Protein AF-A0A3B1B544-F1 (afdb_monomer_lite)

Secondary structure (DSSP, 8-state):
-HHHHHHHHHHHHHHTT-HHHHHHHHHHHHHHHHHTT-HHHHHHHHHHHS------S---------------

Sequence (72 aa):
MAQADLLVSLVKSATSGDQLAMRKVAENLIQEEKNKGHRVLADRLTKALRPDIFKPLGTDTITQNGRDGRYK

pLDDT: mean 74.9, std 13.67, range [47.66, 89.94]

Organism: NCBI:txid652676

Foldseek 3Di:
DVLVVLVVQLVVCVVVVVLVSNLVSLVVNLVVCVVVVVPVVSVVSVVVNPPDPVPVPDPPPPPPPPDDDDDD

Structure (mmCIF, N/CA/C/O backbone):
data_AF-A0A3B1B544-F1
#
_entry.id   AF-A0A3B1B544-F1
#
loop_
_atom_site.group_PDB
_atom_site.id
_atom_site.type_symbol
_atom_site.label_atom_id
_atom_site.label_alt_id
_atom_site.label_comp_id
_atom_site.label_asym_id
_atom_site.label_entity_id
_atom_site.label_seq_id
_atom_site.pdbx_PDB_ins_code
_atom_site.Cartn_x
_atom_site.Cartn_y
_atom_site.Cartn_z
_atom_site.occupancy
_atom_site.B_iso_or_equiv
_atom_site.auth_seq_id
_atom_site.auth_comp_id
_atom_site.auth_asym_id
_atom_site.auth_atom_id
_atom_site.pdbx_PDB_model_num
ATOM 1 N N . MET A 1 1 ? -9.209 9.780 4.555 1.00 50.66 1 MET A N 1
ATOM 2 C CA . MET A 1 1 ? -8.415 10.840 3.894 1.00 50.66 1 MET A CA 1
ATOM 3 C C . MET A 1 1 ? -6.939 10.456 3.734 1.00 50.66 1 MET A C 1
ATOM 5 O O . MET A 1 1 ? -6.425 10.683 2.653 1.00 50.66 1 MET A O 1
ATOM 9 N N . ALA A 1 2 ? -6.284 9.802 4.708 1.00 62.59 2 ALA A N 1
ATOM 10 C CA . ALA A 1 2 ? -4.862 9.402 4.616 1.00 62.59 2 ALA A CA 1
ATOM 11 C C . ALA A 1 2 ? -4.509 8.395 3.489 1.00 62.59 2 ALA A C 1
ATOM 13 O O . ALA A 1 2 ? -3.410 8.426 2.948 1.00 62.59 2 ALA A O 1
ATOM 14 N N . GLN A 1 3 ? -5.450 7.544 3.074 1.00 69.31 3 GLN A N 1
ATOM 15 C CA . GLN A 1 3 ? -5.224 6.499 2.062 1.00 69.31 3 GLN A CA 1
ATOM 16 C C . GLN A 1 3 ? -4.821 7.015 0.673 1.00 69.31 3 GLN A C 1
ATOM 18 O O . GLN A 1 3 ? -3.974 6.414 0.017 1.00 69.31 3 GLN A O 1
ATOM 23 N N . ALA A 1 4 ? -5.423 8.117 0.215 1.00 78.44 4 ALA A N 1
ATOM 24 C CA . ALA A 1 4 ? -5.095 8.692 -1.089 1.00 78.44 4 ALA A CA 1
ATOM 25 C C . ALA A 1 4 ? -3.667 9.260 -1.093 1.00 78.44 4 ALA A C 1
ATOM 27 O O . ALA A 1 4 ? -2.938 9.086 -2.064 1.00 78.44 4 ALA A O 1
ATOM 28 N N . ASP A 1 5 ? -3.247 9.858 0.023 1.00 81.94 5 ASP A N 1
ATOM 29 C CA . ASP A 1 5 ? -1.896 10.391 0.193 1.00 81.94 5 ASP A CA 1
ATOM 30 C C . ASP A 1 5 ? -0.837 9.274 0.265 1.00 81.94 5 ASP A C 1
ATOM 32 O O . ASP A 1 5 ? 0.210 9.362 -0.379 1.00 81.94 5 ASP A O 1
ATOM 36 N N . LEU A 1 6 ? -1.150 8.157 0.940 1.00 83.38 6 LEU A N 1
ATOM 37 C CA . LEU A 1 6 ? -0.298 6.961 0.959 1.00 83.38 6 LEU A CA 1
ATOM 38 C C . LEU A 1 6 ? -0.157 6.324 -0.432 1.00 83.38 6 LEU A C 1
ATOM 40 O O . LEU A 1 6 ? 0.942 5.929 -0.808 1.00 83.38 6 LEU A O 1
ATOM 44 N N . LEU A 1 7 ? -1.232 6.259 -1.224 1.00 84.06 7 LEU A N 1
ATOM 45 C CA . LEU A 1 7 ? -1.169 5.777 -2.610 1.00 84.06 7 LEU A CA 1
ATOM 46 C C . LEU A 1 7 ? -0.305 6.689 -3.491 1.00 84.06 7 LEU A C 1
ATOM 48 O O . LEU A 1 7 ? 0.523 6.201 -4.257 1.00 84.06 7 LEU A O 1
ATOM 52 N N . VAL A 1 8 ? -0.447 8.010 -3.359 1.00 85.25 8 VAL A N 1
ATOM 53 C CA . VAL A 1 8 ? 0.380 8.978 -4.096 1.00 85.25 8 VAL A CA 1
ATOM 54 C C . VAL A 1 8 ? 1.849 8.871 -3.682 1.00 85.25 8 VAL A C 1
ATOM 56 O O . VAL A 1 8 ? 2.731 8.871 -4.539 1.00 85.25 8 VAL A O 1
ATOM 59 N N . SER A 1 9 ? 2.124 8.728 -2.386 1.00 85.44 9 SER A N 1
ATOM 60 C CA . SER A 1 9 ? 3.477 8.531 -1.856 1.00 85.44 9 SER A CA 1
ATOM 61 C C . SER A 1 9 ? 4.093 7.206 -2.316 1.00 85.44 9 SER A C 1
ATOM 63 O O . SER A 1 9 ? 5.288 7.150 -2.613 1.00 85.44 9 SER A O 1
ATOM 65 N N . LEU A 1 10 ? 3.280 6.153 -2.447 1.00 86.50 10 LEU A N 1
ATOM 66 C CA . LEU A 1 10 ? 3.698 4.860 -2.987 1.00 86.50 10 LEU A CA 1
ATOM 67 C C . LEU A 1 10 ? 4.099 4.977 -4.460 1.00 86.50 10 LEU A C 1
ATOM 69 O O . LEU A 1 10 ? 5.164 4.507 -4.843 1.00 86.50 10 LEU A O 1
ATOM 73 N N . VAL A 1 11 ? 3.277 5.638 -5.278 1.00 87.19 11 VAL A N 1
ATOM 74 C CA . VAL A 1 11 ? 3.582 5.852 -6.701 1.00 87.19 11 VAL A CA 1
ATOM 75 C C . VAL A 1 11 ? 4.829 6.717 -6.854 1.00 87.19 11 VAL A C 1
ATOM 77 O O . VAL A 1 11 ? 5.712 6.362 -7.627 1.00 87.19 11 VAL A O 1
ATOM 80 N N . LYS A 1 12 ? 4.957 7.798 -6.075 1.00 87.50 12 LYS A N 1
ATOM 81 C CA . LYS A 1 12 ? 6.155 8.650 -6.087 1.00 87.50 12 LYS A CA 1
ATOM 82 C C . LYS A 1 12 ? 7.416 7.858 -5.750 1.00 87.50 12 LYS A C 1
ATOM 84 O O . LYS A 1 12 ? 8.354 7.869 -6.538 1.00 87.50 12 LYS A O 1
ATOM 89 N N . SER A 1 13 ? 7.425 7.126 -4.636 1.00 86.69 13 SER A N 1
ATOM 90 C CA . SER A 1 13 ? 8.582 6.311 -4.226 1.00 86.69 13 SER A CA 1
ATOM 91 C C . SER A 1 13 ? 8.910 5.193 -5.223 1.00 86.69 13 SE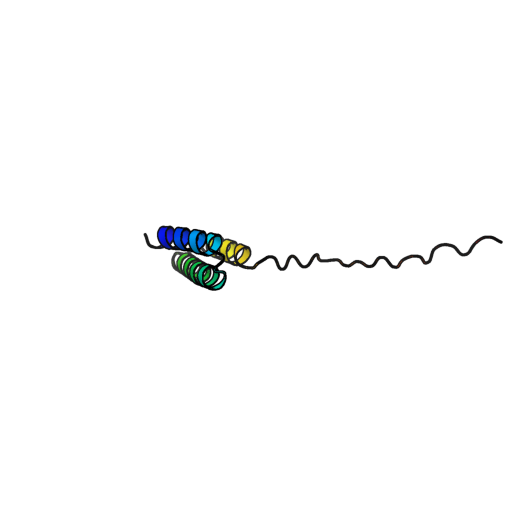R A C 1
ATOM 93 O O . SER A 1 13 ? 10.086 4.970 -5.506 1.00 86.69 13 SER A O 1
ATOM 95 N N . ALA A 1 14 ? 7.897 4.571 -5.836 1.00 84.38 14 ALA A N 1
ATOM 96 C CA . ALA A 1 14 ? 8.084 3.619 -6.930 1.00 84.38 14 ALA A CA 1
ATOM 97 C C . ALA A 1 14 ? 8.726 4.277 -8.166 1.00 84.38 14 ALA A C 1
ATOM 99 O O . ALA A 1 14 ? 9.677 3.734 -8.723 1.00 84.38 14 ALA A O 1
ATOM 100 N N . THR A 1 15 ? 8.264 5.467 -8.571 1.00 86.69 15 THR A N 1
ATOM 101 C CA . THR A 1 15 ? 8.836 6.212 -9.711 1.00 86.69 15 THR A CA 1
ATOM 102 C C . THR A 1 15 ? 10.228 6.776 -9.432 1.00 86.69 15 THR A C 1
ATOM 104 O O . THR A 1 15 ? 11.029 6.900 -10.350 1.00 86.69 15 THR A O 1
ATOM 107 N N . SER A 1 16 ? 10.540 7.091 -8.173 1.00 87.12 16 SER A N 1
ATOM 108 C CA . SER A 1 16 ? 11.866 7.552 -7.752 1.00 87.12 16 SER A CA 1
ATOM 109 C C . SER A 1 16 ? 12.891 6.418 -7.643 1.00 87.12 16 SER A C 1
ATOM 111 O O . SER A 1 16 ? 14.074 6.699 -7.483 1.00 87.12 16 SER A O 1
ATOM 113 N N . GLY A 1 17 ? 12.464 5.150 -7.717 1.00 84.44 17 GLY A N 1
ATOM 114 C CA . GLY A 1 17 ? 13.338 3.986 -7.537 1.00 84.44 17 GLY A CA 1
ATOM 115 C C . GLY A 1 17 ? 13.713 3.702 -6.078 1.00 84.44 17 GLY A C 1
ATOM 116 O O . GLY A 1 17 ? 14.538 2.828 -5.814 1.00 84.44 17 GLY A O 1
ATOM 117 N N . ASP A 1 18 ? 13.099 4.398 -5.118 1.00 87.44 18 ASP A N 1
ATOM 118 C CA . ASP A 1 18 ? 13.347 4.199 -3.692 1.00 87.44 18 ASP A CA 1
ATOM 119 C C . ASP A 1 18 ? 12.510 3.018 -3.180 1.00 87.44 18 ASP A C 1
ATOM 121 O O . ASP A 1 18 ? 11.411 3.168 -2.637 1.00 87.44 18 ASP A O 1
ATOM 125 N N . GLN A 1 19 ? 13.024 1.804 -3.398 1.00 83.50 19 GLN A N 1
ATOM 126 C CA . GLN A 1 19 ? 12.348 0.567 -2.995 1.00 83.50 19 GLN A CA 1
ATOM 127 C C . GLN A 1 19 ? 12.089 0.492 -1.484 1.00 83.50 19 GLN A C 1
ATOM 129 O O . GLN A 1 19 ? 11.106 -0.125 -1.066 1.00 83.50 19 GLN A O 1
ATOM 134 N N . LEU A 1 20 ? 12.944 1.106 -0.658 1.00 86.12 20 LEU A N 1
ATOM 135 C CA . LEU A 1 20 ? 12.810 1.081 0.797 1.00 86.12 20 LEU A CA 1
ATOM 136 C C . LEU A 1 20 ? 11.618 1.939 1.244 1.00 86.12 20 LEU A C 1
ATOM 138 O O . LEU A 1 20 ? 10.770 1.475 2.011 1.00 86.12 20 LEU A O 1
ATOM 142 N N . ALA A 1 21 ? 11.525 3.166 0.731 1.00 86.88 21 ALA A N 1
ATOM 143 C CA . ALA A 1 21 ? 10.405 4.065 0.968 1.00 86.88 21 ALA A CA 1
ATOM 144 C C . ALA A 1 21 ? 9.111 3.494 0.380 1.00 86.88 21 ALA A C 1
ATOM 146 O O . ALA A 1 21 ? 8.095 3.465 1.074 1.00 86.88 21 ALA A O 1
ATOM 147 N N . MET A 1 22 ? 9.160 2.954 -0.843 1.00 86.88 22 MET A N 1
ATOM 148 C CA . MET A 1 22 ? 8.022 2.294 -1.488 1.00 86.88 22 MET A CA 1
ATOM 149 C C . MET A 1 22 ? 7.473 1.171 -0.617 1.00 86.88 22 MET A C 1
ATOM 151 O O . MET A 1 22 ? 6.275 1.118 -0.337 1.00 86.88 22 MET A O 1
ATOM 155 N N . ARG A 1 23 ? 8.355 0.301 -0.121 1.00 86.44 23 ARG A N 1
ATOM 156 C CA . ARG A 1 23 ? 7.968 -0.806 0.746 1.00 86.44 23 ARG A CA 1
ATOM 157 C C . ARG A 1 23 ? 7.372 -0.326 2.062 1.00 86.44 23 ARG A C 1
ATOM 159 O O . ARG A 1 23 ? 6.318 -0.814 2.455 1.00 86.44 23 ARG A O 1
ATOM 166 N N . LYS A 1 24 ? 7.982 0.671 2.704 1.00 89.00 24 LYS A N 1
ATOM 167 C CA . LYS A 1 24 ? 7.482 1.236 3.963 1.00 89.00 24 LYS A CA 1
ATOM 168 C C . LYS A 1 24 ? 6.090 1.855 3.803 1.00 89.00 24 LYS A C 1
ATOM 170 O O . LYS A 1 24 ? 5.218 1.621 4.637 1.00 89.00 24 LYS A O 1
ATOM 175 N N . VAL A 1 25 ? 5.863 2.604 2.723 1.00 89.94 25 VAL A N 1
ATOM 176 C CA . VAL A 1 25 ? 4.556 3.206 2.419 1.00 89.94 25 VAL A CA 1
ATOM 177 C C . VAL A 1 25 ? 3.523 2.129 2.083 1.00 89.94 25 VAL A C 1
ATOM 179 O O . VAL A 1 25 ? 2.399 2.191 2.581 1.00 89.94 25 VAL A O 1
ATOM 182 N N . ALA A 1 26 ? 3.899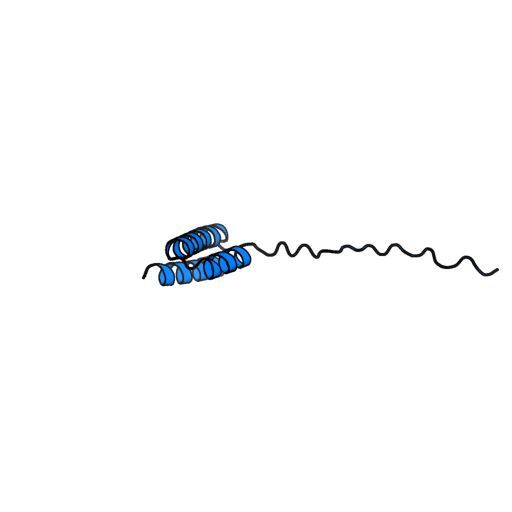 1.108 1.308 1.00 87.12 26 ALA A N 1
ATOM 183 C CA . ALA A 1 26 ? 3.021 -0.014 0.990 1.00 87.12 26 ALA A CA 1
ATOM 184 C C . ALA A 1 26 ? 2.631 -0.825 2.234 1.00 87.12 26 ALA A C 1
ATOM 186 O O . ALA A 1 26 ? 1.462 -1.163 2.398 1.00 87.12 26 ALA A O 1
ATOM 187 N N . GLU A 1 27 ? 3.574 -1.111 3.136 1.00 87.75 27 GLU A N 1
ATOM 188 C CA . GLU A 1 27 ? 3.295 -1.797 4.404 1.00 87.75 27 GLU A CA 1
ATOM 189 C C . GLU A 1 27 ? 2.323 -0.991 5.272 1.00 87.75 27 GLU A C 1
ATOM 191 O O . GLU A 1 27 ? 1.378 -1.555 5.829 1.00 87.75 27 GLU A O 1
ATOM 196 N N . ASN A 1 28 ? 2.492 0.332 5.320 1.00 89.75 28 ASN A N 1
ATOM 197 C CA . ASN A 1 28 ? 1.593 1.215 6.055 1.00 89.75 28 ASN A CA 1
ATOM 198 C C . ASN A 1 28 ? 0.183 1.241 5.434 1.00 89.75 28 ASN A C 1
ATOM 200 O O . ASN A 1 28 ? -0.815 1.148 6.147 1.00 89.75 28 ASN A O 1
ATOM 204 N N . LEU A 1 29 ? 0.094 1.275 4.100 1.00 86.25 29 LEU A N 1
ATOM 205 C CA . LEU A 1 29 ? -1.169 1.186 3.362 1.00 86.25 29 LEU A CA 1
ATOM 206 C C . LEU A 1 29 ? -1.882 -0.153 3.618 1.00 86.25 29 LEU A C 1
ATOM 208 O O . LEU A 1 29 ? -3.088 -0.180 3.850 1.00 86.25 29 LEU A O 1
ATOM 212 N N . ILE A 1 30 ? -1.142 -1.265 3.631 1.00 86.81 30 ILE A N 1
ATOM 213 C CA . ILE A 1 30 ? -1.674 -2.601 3.934 1.00 86.81 30 ILE A CA 1
ATOM 214 C C . ILE A 1 30 ? -2.230 -2.660 5.364 1.00 86.81 30 ILE A C 1
ATOM 216 O O . ILE A 1 30 ? -3.297 -3.239 5.575 1.00 86.81 30 ILE A O 1
ATOM 220 N N . GLN A 1 31 ? -1.528 -2.089 6.349 1.00 87.56 31 GLN A N 1
ATOM 221 C CA . GLN A 1 31 ? -2.008 -2.016 7.736 1.00 87.56 31 GLN A CA 1
ATOM 222 C C . GLN A 1 31 ? -3.277 -1.173 7.848 1.00 87.56 31 GLN A C 1
ATOM 224 O O . GLN A 1 31 ? -4.235 -1.586 8.499 1.00 87.56 31 GLN A O 1
ATOM 229 N N . GLU A 1 32 ? -3.329 -0.033 7.161 1.00 85.25 32 GLU A N 1
ATOM 230 C CA . GLU A 1 32 ? -4.511 0.822 7.176 1.00 85.25 32 GLU A CA 1
ATOM 231 C C . GLU A 1 32 ? -5.733 0.127 6.547 1.00 85.25 32 GLU A C 1
ATOM 233 O O . GLU A 1 32 ? -6.828 0.179 7.111 1.00 85.25 32 GLU A O 1
ATOM 238 N N . GLU A 1 33 ? -5.553 -0.613 5.450 1.00 86.88 33 GLU A N 1
ATOM 239 C CA . GLU A 1 33 ? -6.637 -1.399 4.845 1.00 86.88 33 GLU A CA 1
ATOM 240 C C . GLU A 1 33 ? -7.083 -2.573 5.723 1.00 86.88 33 GLU A C 1
ATOM 242 O O . GLU A 1 33 ? -8.275 -2.880 5.787 1.00 86.88 33 GLU A O 1
ATOM 247 N N . LYS A 1 34 ? -6.165 -3.203 6.468 1.00 84.62 34 LYS A N 1
ATOM 248 C CA . LYS A 1 34 ? -6.528 -4.206 7.483 1.00 84.62 34 LYS A CA 1
ATOM 249 C C . LYS A 1 34 ? -7.345 -3.587 8.613 1.00 84.62 34 LYS A C 1
ATOM 251 O O . LYS A 1 34 ? -8.358 -4.171 8.995 1.00 84.62 34 LYS A O 1
ATOM 256 N N . ASN A 1 35 ? -6.943 -2.413 9.097 1.00 85.38 35 ASN A N 1
ATOM 257 C CA . ASN A 1 35 ? -7.620 -1.702 10.182 1.00 85.38 35 ASN A CA 1
ATOM 258 C C . ASN A 1 35 ? -9.028 -1.243 9.789 1.00 85.38 35 ASN A C 1
ATOM 260 O O . ASN A 1 35 ? -9.932 -1.275 10.619 1.00 85.38 35 ASN A O 1
ATOM 264 N N . LYS A 1 36 ? -9.243 -0.876 8.521 1.00 83.12 36 LYS A N 1
ATOM 265 C CA . LYS A 1 36 ? -10.572 -0.531 7.987 1.00 83.12 36 LYS A CA 1
ATOM 266 C C . LYS A 1 36 ? -11.457 -1.743 7.673 1.00 83.12 36 LYS A C 1
ATOM 268 O O . LYS A 1 36 ? -12.617 -1.570 7.320 1.00 83.12 36 LYS A O 1
ATOM 273 N N . GLY A 1 37 ? -10.934 -2.967 7.777 1.00 82.94 37 GLY A N 1
ATOM 274 C CA . GLY A 1 37 ? -11.664 -4.197 7.450 1.00 82.94 37 GLY A CA 1
ATOM 275 C C . GLY A 1 37 ? -11.596 -4.611 5.974 1.00 82.94 37 GLY A C 1
ATOM 276 O O . GLY A 1 37 ? -12.134 -5.655 5.603 1.00 82.94 37 GLY A O 1
ATOM 277 N N . HIS A 1 38 ? -10.870 -3.877 5.126 1.00 85.00 38 HIS A N 1
ATOM 278 C CA . HIS A 1 38 ? -10.651 -4.193 3.710 1.00 85.00 38 HIS A CA 1
ATOM 279 C C . HIS A 1 38 ? -9.559 -5.257 3.514 1.00 85.00 38 HIS A C 1
ATOM 281 O O . HIS A 1 38 ? -8.563 -5.074 2.808 1.00 85.00 38 HIS A O 1
ATOM 287 N N . ARG A 1 39 ? -9.756 -6.428 4.127 1.00 80.12 39 ARG A N 1
ATOM 288 C CA . ARG A 1 39 ? -8.786 -7.536 4.127 1.00 80.12 39 ARG A CA 1
ATOM 289 C C . ARG A 1 39 ? -8.414 -8.029 2.726 1.00 80.12 39 ARG A C 1
ATOM 291 O O . ARG A 1 39 ? -7.262 -8.384 2.500 1.00 80.12 39 ARG A O 1
ATOM 298 N N . VAL A 1 40 ? -9.357 -8.012 1.781 1.00 84.19 40 VAL A N 1
ATOM 299 C CA . VAL A 1 40 ? -9.113 -8.439 0.391 1.00 84.19 40 VAL A CA 1
ATOM 300 C C . VAL A 1 40 ? -8.162 -7.484 -0.329 1.00 84.19 40 VAL A C 1
ATOM 302 O O . VAL A 1 40 ? -7.268 -7.936 -1.045 1.00 84.19 40 VAL A O 1
ATOM 305 N N . LEU A 1 41 ? -8.323 -6.171 -0.133 1.00 80.19 41 LEU A N 1
ATOM 306 C CA . LEU A 1 41 ? -7.448 -5.181 -0.758 1.00 80.19 41 LEU A CA 1
ATOM 307 C C . LEU A 1 41 ? -6.045 -5.240 -0.148 1.00 80.19 41 LEU A C 1
ATOM 309 O O . LEU A 1 41 ? -5.059 -5.263 -0.881 1.00 80.19 41 LEU A O 1
ATOM 313 N N . ALA A 1 42 ? -5.960 -5.365 1.179 1.00 83.75 42 ALA A N 1
ATOM 314 C CA . ALA A 1 42 ? -4.699 -5.548 1.889 1.00 83.75 42 ALA A CA 1
ATOM 315 C C . ALA A 1 42 ? -3.931 -6.797 1.422 1.00 83.75 42 ALA A C 1
ATOM 317 O O . ALA A 1 42 ? -2.715 -6.741 1.236 1.00 83.75 42 ALA A O 1
ATOM 318 N N . ASP A 1 43 ? -4.623 -7.919 1.204 1.00 82.31 43 ASP A N 1
ATOM 319 C CA . ASP A 1 43 ? -4.014 -9.158 0.707 1.00 82.31 43 ASP A CA 1
ATOM 320 C C . ASP A 1 43 ? -3.488 -9.002 -0.728 1.00 82.31 43 ASP A C 1
ATOM 322 O O . ASP A 1 43 ? -2.351 -9.374 -1.021 1.00 82.31 43 ASP A O 1
ATOM 326 N N . ARG A 1 44 ? -4.268 -8.362 -1.611 1.00 82.69 44 ARG A N 1
ATOM 327 C CA . ARG A 1 44 ? -3.847 -8.059 -2.990 1.00 82.69 44 ARG A CA 1
ATOM 328 C C . ARG A 1 44 ? -2.645 -7.117 -3.034 1.00 82.69 44 ARG A C 1
ATOM 330 O O . ARG A 1 44 ? -1.705 -7.384 -3.775 1.00 82.69 44 ARG A O 1
ATOM 337 N N . LEU A 1 45 ? -2.639 -6.068 -2.212 1.00 81.69 45 LEU A N 1
ATOM 338 C CA . LEU A 1 45 ? -1.504 -5.149 -2.080 1.00 81.69 45 LEU A CA 1
ATOM 339 C C . LEU A 1 45 ? -0.261 -5.861 -1.537 1.00 81.69 45 LEU A C 1
ATOM 341 O O . LEU A 1 45 ? 0.835 -5.648 -2.040 1.00 81.69 45 LEU A O 1
ATOM 345 N N . THR A 1 46 ? -0.428 -6.757 -0.561 1.00 81.38 46 THR A N 1
ATOM 346 C CA . THR A 1 46 ? 0.675 -7.570 -0.021 1.00 81.38 46 THR A CA 1
ATOM 347 C C . THR A 1 46 ? 1.266 -8.486 -1.092 1.00 81.38 46 THR A C 1
ATOM 349 O O . THR A 1 46 ? 2.481 -8.656 -1.151 1.00 81.38 46 THR A O 1
ATOM 352 N N . LYS A 1 47 ? 0.421 -9.067 -1.951 1.00 80.25 47 LYS A N 1
ATOM 353 C CA . LYS A 1 47 ? 0.854 -9.896 -3.083 1.00 80.25 47 LYS A CA 1
ATOM 354 C C . LYS A 1 47 ? 1.574 -9.083 -4.154 1.00 80.25 47 LYS A C 1
ATOM 356 O O . LYS A 1 47 ? 2.605 -9.536 -4.618 1.00 80.25 47 LYS A O 1
ATOM 361 N N . ALA A 1 48 ? 1.081 -7.891 -4.486 1.00 77.62 48 ALA A N 1
ATOM 362 C CA . ALA A 1 48 ? 1.721 -7.001 -5.456 1.00 77.62 48 ALA A CA 1
ATOM 363 C C . ALA A 1 48 ? 3.041 -6.398 -4.942 1.00 77.62 48 ALA A C 1
ATOM 365 O O . ALA A 1 48 ? 3.947 -6.137 -5.725 1.00 77.62 48 ALA A O 1
ATOM 366 N N . LEU A 1 49 ? 3.156 -6.172 -3.627 1.00 77.62 49 LEU A N 1
ATOM 367 C CA . LEU A 1 49 ? 4.383 -5.674 -3.006 1.00 77.62 49 LEU A CA 1
ATOM 368 C C . LEU A 1 49 ? 5.472 -6.739 -2.935 1.00 77.62 49 LEU A C 1
ATOM 370 O O . LEU A 1 49 ? 6.653 -6.399 -2.915 1.00 77.62 49 LEU A 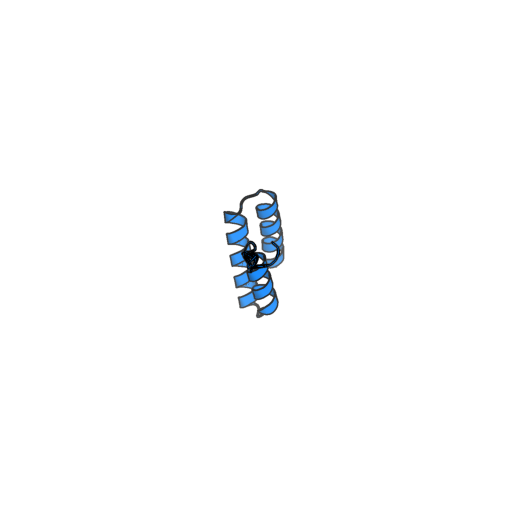O 1
ATOM 374 N N . ARG A 1 50 ? 5.096 -8.020 -2.856 1.00 74.19 50 ARG A N 1
ATOM 375 C CA . ARG A 1 50 ? 6.067 -9.093 -3.024 1.00 74.19 50 ARG A CA 1
ATOM 376 C C . ARG A 1 50 ? 6.532 -8.998 -4.474 1.00 74.19 50 ARG A C 1
ATOM 378 O O . ARG A 1 50 ? 5.731 -9.305 -5.353 1.00 74.19 50 ARG A O 1
ATOM 385 N N . PRO A 1 51 ? 7.780 -8.556 -4.733 1.00 60.78 51 PRO A N 1
ATOM 386 C CA . PRO A 1 51 ? 8.321 -8.695 -6.067 1.00 60.78 51 PRO A CA 1
ATOM 387 C C . PRO A 1 51 ? 8.199 -10.174 -6.357 1.00 60.78 51 PRO A C 1
ATOM 389 O O . PRO A 1 51 ? 8.525 -10.992 -5.494 1.00 60.78 51 PRO A O 1
ATOM 392 N N . ASP A 1 52 ? 7.622 -10.488 -7.499 1.00 53.75 52 ASP A N 1
ATOM 393 C CA . ASP A 1 52 ? 7.459 -11.835 -7.970 1.00 53.75 52 ASP A CA 1
ATOM 394 C C . ASP A 1 52 ? 8.730 -12.649 -7.670 1.00 53.75 52 ASP A C 1
ATOM 396 O O . ASP A 1 52 ? 9.695 -12.674 -8.426 1.00 53.75 52 ASP A O 1
ATOM 400 N N . ILE A 1 53 ? 8.672 -13.430 -6.589 1.00 49.78 53 ILE A N 1
ATOM 401 C CA . ILE A 1 53 ? 9.179 -14.789 -6.614 1.00 49.78 53 ILE A CA 1
ATOM 402 C C . ILE A 1 53 ? 8.163 -15.551 -7.475 1.00 49.78 53 ILE A C 1
ATOM 404 O O . ILE A 1 53 ? 7.597 -16.561 -7.062 1.00 49.78 53 ILE A O 1
ATOM 408 N N . PHE A 1 54 ? 7.962 -15.094 -8.714 1.00 50.69 54 PHE A N 1
ATOM 409 C CA . PHE A 1 54 ? 7.841 -15.988 -9.836 1.00 50.69 54 PHE A CA 1
ATOM 410 C C . PHE A 1 54 ? 9.200 -16.677 -9.873 1.00 50.69 54 PHE A C 1
ATOM 412 O O . PHE A 1 54 ? 10.104 -16.345 -10.631 1.00 50.69 54 PHE A O 1
ATOM 419 N N . LYS A 1 55 ? 9.388 -17.631 -8.961 1.00 53.53 55 LYS A N 1
ATOM 420 C CA . LYS A 1 55 ? 10.237 -18.752 -9.275 1.00 53.53 55 LYS A CA 1
ATOM 421 C C . LYS A 1 55 ? 9.507 -19.360 -10.465 1.00 53.53 55 LYS A C 1
ATOM 423 O O . LYS A 1 55 ? 8.371 -19.793 -10.258 1.00 53.53 55 LYS A O 1
ATOM 428 N N . PRO A 1 56 ? 10.054 -19.336 -11.693 1.00 47.66 56 PRO A N 1
ATOM 429 C CA . PRO A 1 56 ? 9.550 -20.239 -12.705 1.00 47.66 56 PRO A CA 1
ATOM 430 C C . PRO A 1 56 ? 9.639 -21.626 -12.068 1.00 47.66 56 PRO A C 1
ATOM 432 O O . PRO A 1 56 ? 10.722 -22.157 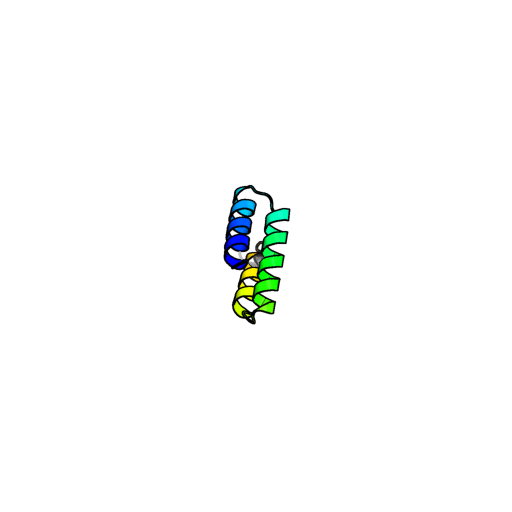-11.814 1.00 47.66 56 PRO A O 1
ATOM 435 N N . LEU A 1 57 ? 8.490 -22.140 -11.640 1.00 58.19 57 LEU A N 1
ATOM 436 C CA . LEU A 1 57 ? 8.380 -23.485 -11.132 1.00 58.19 57 LEU A CA 1
ATOM 437 C C . LEU A 1 57 ? 8.590 -24.367 -12.355 1.00 58.19 57 LEU A C 1
ATOM 439 O O . LEU A 1 57 ? 7.701 -24.486 -13.190 1.00 58.19 57 LEU A O 1
ATOM 443 N N . GLY A 1 58 ? 9.801 -24.908 -12.468 1.00 56.06 58 GLY A N 1
ATOM 444 C CA . GLY A 1 58 ? 10.160 -25.873 -13.495 1.00 56.06 58 GLY A CA 1
ATOM 445 C C . GLY A 1 58 ? 11.370 -25.463 -14.322 1.00 56.06 58 GLY A C 1
ATOM 446 O O . GLY A 1 58 ? 11.260 -25.245 -15.521 1.00 56.06 58 GLY A O 1
ATOM 447 N N . THR A 1 59 ? 12.559 -25.476 -13.723 1.00 59.03 59 THR A N 1
ATOM 448 C CA . THR A 1 59 ? 13.693 -26.079 -14.432 1.00 59.03 59 THR A CA 1
ATOM 449 C C . THR A 1 59 ? 13.430 -27.584 -14.487 1.00 59.03 59 THR A C 1
ATOM 451 O O . THR A 1 59 ? 13.985 -28.337 -13.690 1.00 59.03 59 THR A O 1
ATOM 454 N N . ASP A 1 60 ? 12.526 -28.023 -15.363 1.00 54.94 60 ASP A N 1
ATOM 455 C CA . ASP A 1 60 ? 12.517 -29.420 -15.779 1.00 54.94 60 ASP A CA 1
ATOM 456 C C . ASP A 1 60 ? 13.619 -29.545 -16.825 1.00 54.94 60 ASP A C 1
ATOM 458 O O . ASP A 1 60 ? 13.444 -29.312 -18.021 1.00 54.94 60 ASP A O 1
ATOM 462 N N . THR A 1 61 ? 14.827 -29.798 -16.337 1.00 59.09 61 THR A N 1
ATOM 463 C CA . THR A 1 61 ? 15.871 -30.385 -17.159 1.00 59.09 61 THR A CA 1
ATOM 464 C C . THR A 1 61 ? 15.355 -31.747 -17.614 1.00 59.09 61 THR A C 1
ATOM 466 O O . THR A 1 61 ? 15.579 -32.750 -16.936 1.00 59.09 61 THR A O 1
ATOM 469 N N . ILE A 1 62 ? 14.670 -31.787 -18.760 1.00 60.22 62 ILE A N 1
ATOM 470 C CA . ILE A 1 62 ? 14.380 -33.018 -19.498 1.00 60.22 62 ILE A CA 1
ATOM 471 C C . ILE A 1 62 ? 15.714 -33.517 -20.065 1.00 60.22 62 ILE A C 1
ATOM 473 O O . ILE A 1 62 ? 15.998 -33.423 -21.256 1.00 60.22 62 ILE A O 1
ATOM 477 N N . THR A 1 63 ? 16.558 -34.073 -19.199 1.00 63.09 63 THR A N 1
ATOM 478 C CA . THR A 1 63 ? 17.504 -35.111 -19.601 1.00 63.09 63 THR A CA 1
ATOM 479 C C . THR A 1 63 ? 16.712 -36.408 -19.623 1.00 63.09 63 THR A C 1
ATOM 481 O O . THR A 1 63 ? 16.776 -37.225 -18.711 1.00 63.09 63 THR A O 1
ATOM 484 N N . GLN A 1 64 ? 15.924 -36.590 -20.678 1.00 60.88 64 GLN A N 1
ATOM 485 C CA . GLN A 1 64 ? 15.387 -37.894 -21.040 1.00 60.88 64 GLN A CA 1
ATOM 486 C C . GLN A 1 64 ? 15.730 -38.163 -22.503 1.00 60.88 64 GLN A C 1
ATOM 488 O O . GLN A 1 64 ? 14.875 -38.189 -23.382 1.00 60.88 64 GLN A O 1
ATOM 493 N N . ASN A 1 65 ? 17.022 -38.365 -22.757 1.00 53.84 65 ASN A N 1
ATOM 494 C CA . ASN A 1 65 ? 17.492 -39.054 -23.956 1.00 53.84 65 ASN A CA 1
ATOM 495 C C . ASN A 1 65 ? 18.179 -40.364 -23.557 1.00 53.84 65 ASN A C 1
ATOM 497 O O . ASN A 1 65 ? 19.346 -40.606 -23.830 1.00 53.84 65 ASN A O 1
ATOM 501 N N . GLY A 1 66 ? 17.394 -41.230 -22.916 1.00 57.66 66 GLY A N 1
ATOM 502 C CA . GLY A 1 66 ? 17.457 -42.658 -23.195 1.00 57.66 66 GLY A CA 1
ATOM 503 C C . GLY A 1 66 ? 16.571 -42.924 -24.407 1.00 57.66 66 GLY A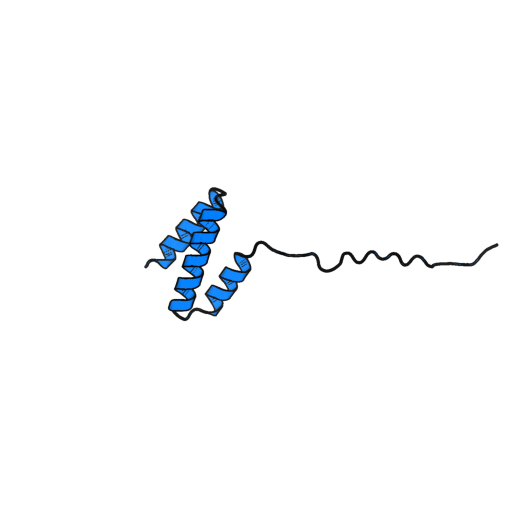 C 1
ATOM 504 O O . GLY A 1 66 ? 15.413 -43.301 -24.250 1.00 57.66 66 GLY A O 1
ATOM 505 N N . ARG A 1 67 ? 17.074 -42.649 -25.612 1.00 58.38 67 ARG A N 1
ATOM 506 C CA . ARG A 1 67 ? 16.439 -43.110 -26.845 1.00 58.38 67 ARG A CA 1
ATOM 507 C C . ARG A 1 67 ? 17.462 -43.815 -27.712 1.00 58.38 67 ARG A C 1
ATOM 509 O O . ARG A 1 67 ? 18.477 -43.242 -28.084 1.00 58.38 67 ARG A O 1
ATOM 516 N N . ASP A 1 68 ? 17.073 -45.038 -28.033 1.00 56.75 68 ASP A N 1
ATOM 517 C CA . ASP A 1 68 ? 17.522 -45.827 -29.164 1.00 56.75 68 ASP A CA 1
ATOM 518 C C . ASP A 1 68 ? 18.881 -46.517 -29.029 1.00 56.75 68 ASP A C 1
ATOM 520 O O . ASP A 1 68 ? 19.887 -46.159 -29.631 1.00 56.75 68 ASP A O 1
ATOM 524 N N . GLY A 1 69 ? 18.856 -47.645 -28.319 1.00 59.75 69 GLY A N 1
ATOM 525 C CA . GLY A 1 69 ? 19.510 -48.806 -28.899 1.00 59.75 69 GLY A CA 1
ATOM 526 C C . GLY A 1 69 ? 18.725 -49.231 -30.139 1.00 59.75 69 GLY A C 1
ATOM 527 O O . GLY A 1 69 ? 17.593 -49.683 -29.985 1.00 59.75 69 GLY A O 1
ATOM 528 N N . ARG A 1 70 ? 19.320 -49.088 -31.329 1.00 53.38 70 ARG A N 1
ATOM 529 C CA . ARG A 1 70 ? 19.168 -49.960 -32.511 1.00 53.38 70 ARG A CA 1
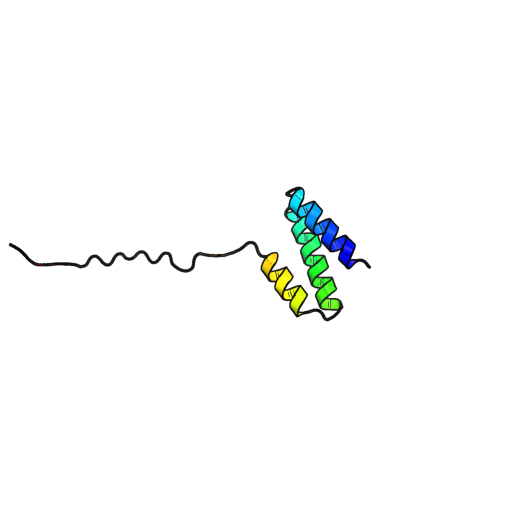ATOM 530 C C . ARG A 1 70 ? 19.999 -49.419 -33.689 1.00 53.38 70 ARG A C 1
ATOM 532 O O . ARG A 1 70 ? 20.085 -48.215 -33.889 1.00 53.38 70 ARG A O 1
ATOM 539 N N . TYR A 1 71 ? 20.524 -50.363 -34.482 1.00 54.69 71 TYR A N 1
ATOM 540 C CA . TYR A 1 71 ? 21.285 -50.232 -35.744 1.00 54.69 71 TYR A CA 1
ATOM 541 C C . TYR A 1 71 ? 22.760 -49.797 -35.557 1.00 54.69 71 TYR A C 1
ATOM 543 O O . TYR A 1 71 ? 23.020 -48.684 -35.128 1.00 54.69 71 TYR A O 1
ATOM 551 N N . LYS A 1 72 ? 23.799 -50.588 -35.859 1.00 58.12 72 LYS A N 1
ATOM 552 C CA . LYS A 1 72 ? 23.970 -51.808 -36.666 1.00 58.12 72 LYS A CA 1
ATOM 553 C C . LYS A 1 72 ? 25.081 -52.680 -36.077 1.00 58.12 72 LYS A C 1
ATOM 555 O O . LYS A 1 72 ? 25.940 -52.115 -35.369 1.00 58.12 72 LYS A O 1
#

Radius of gyration: 22.43 Å; chains: 1; bounding box: 36×63×47 Å